Protein AF-A0A963ZCW8-F1 (afdb_monomer_lite)

Radius of gyration: 19.09 Å; chains: 1; bounding box: 56×30×52 Å

Sequence (94 aa):
MKKNLFYVIPIFSILLLSSCAAMFNGAVLPNQCKRCAVYNTMTSDTLEIFDGCGSENTRLEENAKISAFDYMKSTGNCNIDVYCKSWKKAPEEE

Structure (mmCIF, N/CA/C/O backbone):
data_AF-A0A963ZCW8-F1
#
_entry.id   AF-A0A963ZCW8-F1
#
loop_
_atom_site.group_PDB
_atom_site.id
_atom_site.type_symbol
_atom_site.label_atom_id
_atom_site.label_alt_id
_atom_site.label_comp_id
_atom_site.label_asym_id
_atom_site.label_entity_id
_atom_site.label_seq_id
_atom_site.pdbx_PDB_ins_code
_atom_site.Cartn_x
_atom_site.Cartn_y
_atom_site.Cartn_z
_atom_site.occupancy
_atom_site.B_iso_or_equiv
_atom_site.auth_seq_id
_atom_site.auth_comp_id
_atom_site.auth_asym_id
_atom_site.auth_atom_id
_atom_site.pdbx_PDB_model_num
ATOM 1 N N . MET A 1 1 ? -40.594 10.038 24.747 1.00 49.84 1 MET A N 1
ATOM 2 C CA . MET A 1 1 ? -39.695 9.435 23.731 1.00 49.84 1 MET A CA 1
ATOM 3 C C . MET A 1 1 ? -38.849 10.451 22.933 1.00 49.84 1 MET A C 1
ATOM 5 O O . MET A 1 1 ? -38.129 10.035 22.042 1.00 49.84 1 MET A O 1
ATOM 9 N N . LYS A 1 2 ? -38.851 11.764 23.245 1.00 54.69 2 LYS A N 1
ATOM 10 C CA . LYS A 1 2 ? -38.081 12.787 22.491 1.00 54.69 2 LYS A CA 1
ATOM 11 C C . LYS A 1 2 ? -36.593 12.918 22.876 1.00 54.69 2 LYS A C 1
ATOM 13 O O . LYS A 1 2 ? -35.821 13.460 22.098 1.00 54.69 2 LYS A O 1
ATOM 18 N N . LYS A 1 3 ? -36.180 12.418 24.050 1.00 56.56 3 LYS A N 1
ATOM 19 C CA . LYS A 1 3 ? -34.804 12.579 24.565 1.00 56.56 3 LYS A CA 1
ATOM 20 C C . LYS A 1 3 ? -33.760 11.755 23.797 1.00 56.56 3 LYS A C 1
ATOM 22 O O . LYS A 1 3 ? -32.625 12.193 23.693 1.00 56.56 3 LYS A O 1
ATOM 27 N N . ASN A 1 4 ? -34.153 10.633 23.188 1.00 55.00 4 ASN A N 1
ATOM 28 C CA . ASN A 1 4 ? -33.226 9.784 22.429 1.00 55.00 4 ASN A CA 1
ATOM 29 C C . ASN A 1 4 ? -32.919 10.361 21.037 1.00 55.00 4 ASN A C 1
ATOM 31 O O . ASN A 1 4 ? -31.828 10.155 20.528 1.00 55.00 4 ASN A O 1
ATOM 35 N N . LEU A 1 5 ? -33.835 11.139 20.446 1.00 55.16 5 LEU A N 1
ATOM 36 C CA . LEU A 1 5 ? -33.646 11.744 19.121 1.00 55.16 5 LEU A CA 1
ATOM 37 C C . LEU A 1 5 ? -32.572 12.848 19.129 1.00 55.16 5 LEU A C 1
ATOM 39 O O . LEU A 1 5 ? -31.881 13.044 18.134 1.00 55.16 5 LEU A O 1
ATOM 43 N N . PHE A 1 6 ? -32.390 13.530 20.265 1.00 60.06 6 PHE A N 1
ATOM 44 C CA . PHE A 1 6 ? -31.442 14.642 20.399 1.00 60.06 6 PHE A CA 1
ATOM 45 C C . PHE A 1 6 ? -29.970 14.191 20.387 1.00 60.06 6 PHE A C 1
ATOM 47 O O . PHE A 1 6 ? -29.104 14.959 19.987 1.00 60.06 6 PHE A O 1
ATOM 54 N N . TYR A 1 7 ? -29.686 12.940 20.772 1.00 63.12 7 TYR A N 1
ATOM 55 C CA . TYR A 1 7 ? -28.333 12.368 20.737 1.00 63.12 7 TYR A CA 1
ATOM 56 C C . TYR A 1 7 ? -28.002 11.679 19.408 1.00 63.12 7 TYR A C 1
ATOM 58 O O . TYR A 1 7 ? -26.837 11.606 19.032 1.00 63.12 7 TYR A O 1
ATOM 66 N N . VAL A 1 8 ? -29.008 11.212 18.663 1.00 66.81 8 VAL A N 1
ATOM 67 C CA . VAL A 1 8 ? -28.802 10.505 17.386 1.00 66.81 8 VAL A CA 1
ATOM 68 C C . VAL A 1 8 ? -28.327 11.460 16.288 1.00 66.81 8 VAL A C 1
ATOM 70 O O . VAL A 1 8 ? -27.449 11.107 15.508 1.00 66.81 8 VAL A O 1
ATOM 73 N N . ILE A 1 9 ? -28.850 12.688 16.261 1.00 69.62 9 ILE A N 1
ATOM 74 C CA . ILE A 1 9 ? -28.510 13.705 15.254 1.00 69.62 9 ILE A CA 1
ATOM 75 C C . ILE A 1 9 ? -27.017 14.093 15.278 1.00 69.62 9 ILE A C 1
ATOM 77 O O . ILE A 1 9 ? -26.383 14.009 14.227 1.00 69.62 9 ILE A O 1
ATOM 81 N N . PRO A 1 10 ? -26.402 14.471 16.419 1.00 70.75 10 PRO A N 1
ATOM 82 C CA . PRO A 1 10 ? -24.983 14.832 16.434 1.00 70.75 10 PRO A CA 1
ATOM 83 C C . PRO A 1 10 ? -24.066 13.640 16.126 1.00 70.75 10 PRO A C 1
ATOM 85 O O . PRO A 1 10 ? -23.056 13.815 15.451 1.00 70.75 10 PRO A O 1
ATOM 88 N N . ILE A 1 11 ? -24.431 12.426 16.553 1.00 71.31 11 ILE A N 1
ATOM 89 C CA . ILE A 1 11 ? -23.665 11.206 16.251 1.00 71.31 11 ILE A CA 1
ATOM 90 C C . ILE A 1 11 ? -23.688 10.911 14.744 1.00 71.31 11 ILE A C 1
ATOM 92 O O . ILE A 1 11 ? -22.653 10.594 14.159 1.00 71.31 11 ILE A O 1
ATOM 96 N N . PHE A 1 12 ? -24.845 11.069 14.098 1.00 69.81 12 PHE A N 1
ATOM 97 C CA . PHE A 1 12 ? -24.986 10.848 12.660 1.00 69.81 12 PHE A CA 1
ATOM 98 C C . PHE A 1 12 ? -24.208 11.882 11.832 1.00 69.81 12 PHE A C 1
ATOM 100 O O . PHE A 1 12 ? -23.545 11.525 10.861 1.00 69.81 12 PHE A O 1
ATOM 107 N N . SER A 1 13 ? -24.202 13.150 12.255 1.00 68.56 13 SER A N 1
ATOM 108 C CA . SER A 1 13 ? -23.431 14.207 11.588 1.00 68.56 13 SER A CA 1
ATOM 109 C C . SER A 1 13 ? -21.915 13.979 11.642 1.00 68.56 13 SER A C 1
ATOM 111 O O . SER A 1 13 ? -21.219 14.306 10.684 1.00 68.56 13 SER A O 1
ATOM 113 N N . ILE A 1 14 ? -21.390 13.388 12.723 1.00 68.81 14 ILE A N 1
ATOM 114 C CA . ILE A 1 14 ? -19.954 13.075 12.853 1.00 68.81 14 ILE A CA 1
ATOM 115 C C . ILE A 1 14 ? -19.545 11.938 11.904 1.00 68.81 14 ILE A C 1
ATOM 117 O O . ILE A 1 14 ? -18.463 11.983 11.320 1.00 68.81 14 ILE A O 1
ATOM 121 N N . LEU A 1 15 ? -20.416 10.945 11.694 1.00 65.31 15 LEU A N 1
ATOM 122 C CA . LEU A 1 15 ? -20.138 9.813 10.801 1.00 65.31 15 LEU A CA 1
ATOM 123 C C . LEU A 1 15 ? -19.965 10.245 9.334 1.00 65.31 15 LEU A C 1
ATOM 125 O O . LEU A 1 15 ? -19.121 9.692 8.626 1.00 65.31 15 LEU A O 1
ATOM 129 N N . LEU A 1 16 ? -20.694 11.276 8.897 1.00 64.94 16 LEU A N 1
ATOM 130 C CA . LEU A 1 16 ? -20.666 11.777 7.516 1.00 64.94 16 LEU A CA 1
ATOM 131 C C . LEU A 1 16 ? -19.365 12.512 7.140 1.00 64.94 16 LEU A C 1
ATOM 133 O O . LEU A 1 16 ? -19.045 12.616 5.958 1.00 64.94 16 LEU A O 1
ATOM 137 N N . LEU A 1 17 ? -18.575 12.977 8.113 1.00 63.69 17 LEU A N 1
ATOM 138 C CA . LEU A 1 17 ? -17.325 13.712 7.856 1.00 63.69 17 LEU A CA 1
ATOM 139 C C . LEU A 1 17 ? -16.132 12.802 7.511 1.00 63.69 17 LEU A C 1
ATOM 141 O O . LEU A 1 17 ? -15.102 13.281 7.042 1.00 63.69 17 LEU A O 1
ATOM 145 N N . SER A 1 18 ? -16.258 11.489 7.716 1.00 63.12 18 SER A N 1
ATOM 146 C CA . SER A 1 18 ? -15.172 10.520 7.496 1.00 63.12 18 SER A CA 1
ATOM 147 C C . SER A 1 18 ? -14.899 10.198 6.018 1.00 63.12 18 SER A C 1
ATOM 149 O O . SER A 1 18 ? -13.858 9.634 5.690 1.00 63.12 18 SER A O 1
ATOM 151 N N . SER A 1 19 ? -15.813 10.566 5.112 1.00 65.81 19 SER A N 1
ATOM 152 C CA . SER A 1 19 ? -15.799 10.134 3.701 1.00 65.81 19 SER A CA 1
ATOM 153 C C . SER A 1 19 ? -15.377 11.223 2.705 1.00 65.81 19 SER A C 1
ATOM 155 O O . SER A 1 19 ? -15.363 10.987 1.496 1.00 65.81 19 SER A O 1
ATOM 157 N N . CYS A 1 20 ? -15.007 12.417 3.182 1.00 73.69 20 CYS A N 1
ATOM 158 C CA . CYS A 1 20 ? -14.761 13.584 2.329 1.00 73.69 20 CYS A CA 1
ATOM 159 C C . CYS A 1 20 ? -13.660 13.358 1.281 1.00 73.69 20 CYS A C 1
ATOM 161 O O . CYS A 1 20 ? -13.790 13.828 0.155 1.00 73.69 20 CYS A O 1
ATOM 163 N N . ALA A 1 21 ? -12.600 12.617 1.618 1.00 73.25 21 ALA A N 1
ATOM 164 C CA . ALA A 1 21 ? -11.492 12.357 0.696 1.00 73.25 21 ALA A CA 1
ATOM 165 C C . ALA A 1 21 ? -11.912 11.474 -0.494 1.00 73.25 21 ALA A C 1
ATOM 167 O O . ALA A 1 21 ? -11.558 11.773 -1.633 1.00 73.25 21 ALA A O 1
ATOM 168 N N . ALA A 1 22 ? -12.725 10.442 -0.246 1.00 72.75 22 ALA A N 1
ATOM 169 C CA . ALA A 1 22 ? -13.233 9.562 -1.297 1.00 72.75 22 ALA A CA 1
ATOM 170 C C . ALA A 1 22 ? -14.185 10.307 -2.239 1.00 72.75 22 ALA A C 1
ATOM 172 O O . ALA A 1 22 ? -14.079 10.186 -3.459 1.00 72.75 22 ALA A O 1
ATOM 173 N N . MET A 1 23 ? -15.069 11.137 -1.676 1.00 72.69 23 MET A N 1
ATOM 174 C CA . MET A 1 23 ? -15.985 11.965 -2.462 1.00 72.69 23 MET A CA 1
ATOM 175 C C . MET A 1 23 ? -15.243 13.034 -3.273 1.00 72.69 23 MET A C 1
ATOM 177 O O . MET A 1 23 ? -15.535 13.217 -4.451 1.00 72.69 23 MET A O 1
ATOM 181 N N . PHE A 1 24 ? -14.260 13.714 -2.675 1.00 77.00 24 PHE A N 1
ATOM 182 C CA . PHE A 1 24 ? -13.455 14.725 -3.362 1.00 77.00 24 PHE A CA 1
ATOM 183 C C . PHE A 1 24 ? -12.657 14.118 -4.517 1.00 77.00 24 PHE A C 1
ATOM 185 O O . PHE A 1 24 ? -12.717 14.633 -5.630 1.00 77.00 24 PHE A O 1
ATOM 192 N N . ASN A 1 25 ? -11.961 13.001 -4.290 1.00 75.50 25 ASN A N 1
ATOM 193 C CA . ASN A 1 25 ? -11.195 12.354 -5.351 1.00 75.50 25 ASN A CA 1
ATOM 194 C C . ASN A 1 25 ? -12.104 11.791 -6.453 1.00 75.50 25 ASN A C 1
ATOM 196 O O . ASN A 1 25 ? -11.763 11.897 -7.625 1.00 75.50 25 ASN A O 1
ATOM 200 N N . GLY A 1 26 ? -13.279 11.260 -6.105 1.00 73.81 26 GLY A N 1
ATOM 201 C CA . GLY A 1 26 ? -14.268 10.806 -7.085 1.00 73.81 26 GLY A CA 1
ATOM 202 C C . GLY A 1 26 ? -14.868 11.936 -7.931 1.00 73.81 26 GLY A C 1
ATOM 203 O O . GLY A 1 26 ? -15.076 11.748 -9.124 1.00 73.81 26 GLY A O 1
ATOM 204 N N . ALA A 1 27 ? -15.123 13.111 -7.345 1.00 76.19 27 ALA A N 1
ATOM 205 C CA . ALA A 1 27 ? -15.796 14.217 -8.034 1.00 76.19 27 ALA A CA 1
ATOM 206 C C . ALA A 1 27 ? -14.835 15.189 -8.742 1.00 76.19 27 ALA A C 1
ATOM 208 O O . ALA A 1 27 ? -15.109 15.636 -9.852 1.00 76.19 27 ALA A O 1
ATOM 209 N N . VAL A 1 28 ? -13.721 15.543 -8.099 1.00 80.44 28 VAL A N 1
ATOM 210 C CA . VAL A 1 28 ? -12.791 16.584 -8.575 1.00 80.44 28 VAL A CA 1
ATOM 211 C C . VAL A 1 28 ? -11.645 15.985 -9.383 1.00 80.44 28 VAL A C 1
ATOM 213 O O . VAL A 1 28 ? -11.116 16.629 -10.288 1.00 80.44 28 VAL A O 1
ATOM 216 N N . LEU A 1 29 ? -11.252 14.750 -9.070 1.00 83.44 29 LEU A N 1
ATOM 217 C CA . LEU A 1 29 ? -10.071 14.098 -9.629 1.00 83.44 29 LEU A CA 1
ATOM 218 C C . LEU A 1 29 ? -10.357 12.654 -10.104 1.00 83.44 29 LEU A C 1
ATOM 220 O O . LEU A 1 29 ? -9.560 11.758 -9.814 1.00 83.44 29 LEU A O 1
ATOM 224 N N . PRO A 1 30 ? -11.445 12.397 -10.864 1.00 82.25 30 PRO A N 1
ATOM 225 C CA . PRO A 1 30 ? -11.880 11.037 -11.207 1.00 82.25 30 PRO A CA 1
ATOM 226 C C . PRO A 1 30 ? -10.832 10.240 -11.995 1.00 82.25 30 PRO A C 1
ATOM 228 O O . PRO A 1 30 ? -10.759 9.019 -11.888 1.00 82.25 30 PRO A O 1
ATOM 231 N N . ASN A 1 31 ? -9.985 10.926 -12.766 1.00 87.94 31 ASN A N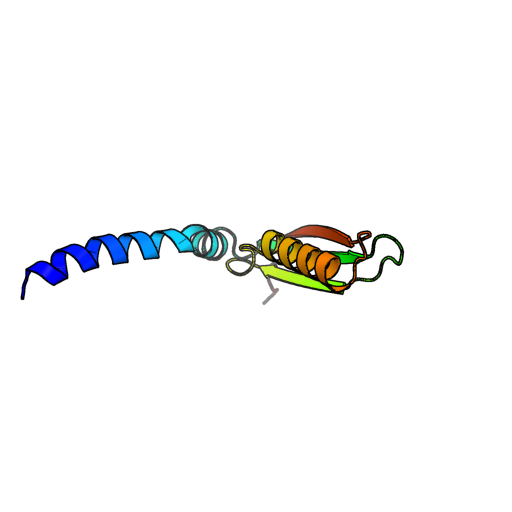 1
ATOM 232 C CA . ASN A 1 31 ? -8.930 10.310 -13.568 1.00 87.94 31 ASN A CA 1
ATOM 233 C C . ASN A 1 31 ? -7.565 10.246 -12.864 1.00 87.94 31 ASN A C 1
ATOM 235 O O . ASN A 1 31 ? -6.599 9.795 -13.480 1.00 87.94 31 ASN A O 1
ATOM 239 N N . GLN A 1 32 ? -7.445 10.707 -11.615 1.00 90.31 32 GLN A N 1
ATOM 240 C CA . GLN A 1 32 ? -6.210 10.552 -10.847 1.00 90.31 32 GLN A CA 1
ATOM 241 C C . GLN A 1 32 ? -6.122 9.134 -10.304 1.00 90.31 32 GLN A C 1
ATOM 243 O O . GLN A 1 32 ? -6.885 8.750 -9.416 1.00 90.31 32 GLN A O 1
ATOM 248 N N . CYS A 1 33 ? -5.150 8.388 -10.804 1.00 93.38 33 CYS A N 1
ATOM 249 C CA . CYS A 1 33 ? -4.873 7.023 -10.405 1.00 93.38 33 CYS A CA 1
ATOM 250 C C . CYS A 1 33 ? -3.631 6.957 -9.527 1.00 93.38 33 CYS A C 1
ATOM 252 O O . CYS A 1 33 ? -2.703 7.762 -9.660 1.00 93.38 33 CYS A O 1
ATOM 254 N N . LYS A 1 34 ? -3.602 5.961 -8.649 1.00 94.75 34 LYS A N 1
ATOM 255 C CA . LYS A 1 34 ? -2.436 5.615 -7.845 1.00 94.75 34 LYS A CA 1
ATOM 256 C C . LYS A 1 34 ? -2.296 4.102 -7.788 1.00 94.75 34 LYS A C 1
ATOM 258 O O . LYS A 1 34 ? -3.288 3.384 -7.756 1.00 94.75 34 LYS A O 1
ATOM 263 N N . ARG A 1 35 ? -1.049 3.643 -7.763 1.00 96.31 35 ARG A N 1
ATOM 264 C CA . ARG A 1 35 ? -0.657 2.254 -7.533 1.00 96.31 35 ARG A CA 1
ATOM 265 C C . ARG A 1 35 ? 0.445 2.231 -6.498 1.00 96.31 35 ARG A C 1
ATOM 267 O O . ARG A 1 35 ? 1.447 2.915 -6.684 1.00 96.31 35 ARG A O 1
ATOM 274 N N . CYS A 1 36 ? 0.262 1.448 -5.452 1.00 97.62 36 CYS A N 1
ATOM 275 C CA . CYS A 1 36 ? 1.232 1.200 -4.403 1.00 97.62 36 CYS A CA 1
ATOM 276 C C . CYS A 1 36 ? 1.569 -0.288 -4.393 1.00 97.62 36 CYS A C 1
ATOM 278 O O . CYS A 1 36 ? 0.675 -1.119 -4.278 1.00 97.62 36 CYS A O 1
ATOM 280 N N . ALA A 1 37 ? 2.843 -0.620 -4.553 1.00 97.88 37 ALA A N 1
ATOM 281 C CA . ALA A 1 37 ? 3.340 -1.985 -4.506 1.00 97.88 37 ALA A CA 1
ATOM 282 C C . ALA A 1 37 ? 4.123 -2.195 -3.210 1.00 97.88 37 ALA A C 1
ATOM 284 O O . ALA A 1 37 ? 5.003 -1.396 -2.888 1.00 97.88 37 ALA A O 1
ATOM 285 N N . VAL A 1 38 ? 3.806 -3.269 -2.497 1.00 97.75 38 VAL A N 1
ATOM 286 C CA . VAL A 1 38 ? 4.619 -3.812 -1.409 1.00 97.75 38 VAL A CA 1
ATOM 287 C C . VAL A 1 38 ? 5.591 -4.797 -2.038 1.00 97.75 38 VAL A C 1
ATOM 289 O O . VAL A 1 38 ? 5.166 -5.702 -2.758 1.00 97.75 38 VAL A O 1
ATOM 292 N N . TYR A 1 39 ? 6.887 -4.628 -1.809 1.00 97.50 39 TYR A N 1
ATOM 293 C CA . TYR A 1 39 ? 7.904 -5.454 -2.450 1.00 97.50 39 TYR A CA 1
ATOM 294 C C . TYR A 1 39 ? 9.048 -5.788 -1.498 1.00 97.50 39 TYR A C 1
ATOM 296 O O . TYR A 1 39 ? 9.331 -5.059 -0.546 1.00 97.50 39 TYR A O 1
ATOM 304 N N . ASN A 1 40 ? 9.699 -6.918 -1.757 1.00 96.38 40 ASN A N 1
ATOM 305 C CA . ASN A 1 40 ? 10.904 -7.324 -1.057 1.00 96.38 40 ASN A CA 1
ATOM 306 C C . ASN A 1 40 ? 12.117 -6.635 -1.696 1.00 96.38 40 ASN A C 1
ATOM 308 O O . ASN A 1 40 ? 12.401 -6.833 -2.876 1.00 96.38 40 ASN A O 1
ATOM 312 N N . THR A 1 41 ? 12.853 -5.841 -0.926 1.00 96.31 41 THR A N 1
ATOM 313 C CA . THR A 1 41 ? 13.989 -5.053 -1.418 1.00 96.31 41 THR A CA 1
ATOM 314 C C . THR A 1 41 ? 15.213 -5.903 -1.760 1.00 96.31 41 THR A C 1
ATOM 316 O O . THR A 1 41 ? 16.048 -5.464 -2.547 1.00 96.31 41 THR A O 1
ATOM 319 N N . MET A 1 42 ? 15.325 -7.125 -1.224 1.00 95.75 42 MET A N 1
ATOM 320 C CA . MET A 1 42 ? 16.422 -8.042 -1.552 1.00 95.75 42 MET A CA 1
ATOM 321 C C . MET A 1 42 ? 16.179 -8.816 -2.846 1.00 95.75 42 MET A C 1
ATOM 323 O O . MET A 1 42 ? 17.104 -8.983 -3.636 1.00 95.75 42 MET A O 1
ATOM 327 N N . THR A 1 43 ? 14.959 -9.317 -3.054 1.00 95.19 43 THR A N 1
ATOM 328 C CA . THR A 1 43 ? 14.635 -10.151 -4.226 1.00 95.19 43 THR A CA 1
ATOM 329 C C . THR A 1 43 ? 14.007 -9.363 -5.368 1.00 95.19 43 THR A C 1
ATOM 331 O O . THR A 1 43 ? 13.960 -9.852 -6.490 1.00 95.19 43 THR A O 1
ATOM 334 N N . SER A 1 44 ? 13.572 -8.125 -5.111 1.00 92.75 44 SER A N 1
ATOM 335 C CA . SER A 1 44 ? 12.726 -7.326 -6.010 1.00 92.75 44 SER A CA 1
ATOM 336 C C . SER A 1 44 ? 11.356 -7.957 -6.304 1.00 92.75 44 SER A C 1
ATOM 338 O O . SER A 1 44 ? 10.662 -7.518 -7.223 1.00 92.75 44 SER A O 1
ATOM 340 N N . ASP A 1 45 ? 10.935 -8.952 -5.517 1.00 95.50 45 ASP A N 1
ATOM 341 C CA . ASP A 1 45 ? 9.626 -9.584 -5.678 1.00 95.50 45 ASP A CA 1
ATOM 342 C C . ASP A 1 45 ? 8.520 -8.660 -5.181 1.00 95.50 45 ASP A C 1
ATOM 344 O O . ASP A 1 45 ? 8.572 -8.133 -4.068 1.00 95.50 45 ASP A O 1
ATOM 348 N N . THR A 1 46 ? 7.479 -8.501 -5.994 1.00 96.44 46 THR A N 1
ATOM 349 C CA . THR A 1 46 ? 6.261 -7.808 -5.573 1.00 96.44 46 THR A CA 1
ATOM 350 C C . THR A 1 46 ? 5.384 -8.767 -4.777 1.00 96.44 46 THR A C 1
ATOM 352 O O . THR A 1 46 ? 5.021 -9.830 -5.272 1.00 96.44 46 THR A O 1
ATOM 355 N N . LEU A 1 47 ? 5.039 -8.377 -3.554 1.00 95.38 47 LEU A N 1
ATOM 356 C CA . LEU A 1 47 ? 4.223 -9.164 -2.631 1.00 95.38 47 LEU A CA 1
ATOM 357 C C . LEU A 1 47 ? 2.739 -8.840 -2.784 1.00 95.38 47 LEU A C 1
ATOM 359 O O . LEU A 1 47 ? 1.908 -9.741 -2.837 1.00 95.38 47 LEU A O 1
ATOM 363 N N . GLU A 1 48 ? 2.411 -7.552 -2.880 1.00 96.81 48 GLU A N 1
ATOM 364 C CA . GLU A 1 48 ? 1.029 -7.092 -2.991 1.00 96.81 48 GLU A CA 1
ATOM 365 C C . GLU A 1 48 ? 0.954 -5.759 -3.735 1.00 96.81 48 GLU A C 1
ATOM 367 O O . GLU A 1 48 ? 1.892 -4.958 -3.713 1.00 96.81 48 GLU A O 1
ATOM 372 N N . ILE A 1 49 ? -0.164 -5.522 -4.422 1.00 97.44 49 ILE A N 1
ATOM 373 C CA . ILE A 1 49 ? -0.412 -4.306 -5.194 1.00 97.44 49 ILE A CA 1
ATOM 374 C C . ILE A 1 49 ? -1.777 -3.743 -4.812 1.00 97.44 49 ILE A C 1
ATOM 376 O O . ILE A 1 49 ? -2.777 -4.451 -4.832 1.00 97.44 49 ILE A O 1
ATOM 380 N N . PHE A 1 50 ? -1.798 -2.442 -4.545 1.00 96.44 50 PHE A N 1
ATOM 381 C CA . PHE A 1 50 ? -2.986 -1.646 -4.280 1.00 96.44 50 PHE A CA 1
ATOM 382 C C . PHE A 1 50 ? -3.111 -0.589 -5.368 1.00 96.44 50 PHE A C 1
ATOM 384 O O . PHE A 1 50 ? -2.266 0.305 -5.447 1.00 96.44 50 PHE A O 1
ATOM 391 N N . ASP A 1 51 ? -4.135 -0.662 -6.207 1.00 95.75 51 ASP A N 1
ATOM 392 C CA . ASP A 1 51 ? -4.398 0.327 -7.243 1.00 95.75 51 ASP A CA 1
ATOM 393 C C . ASP A 1 51 ? -5.852 0.797 -7.267 1.00 95.75 51 ASP A C 1
ATOM 395 O O . ASP A 1 51 ? -6.756 0.162 -6.733 1.00 95.75 51 ASP A O 1
ATOM 399 N N . GLY A 1 52 ? -6.048 1.990 -7.821 1.00 92.50 52 GLY A N 1
ATOM 400 C CA . GLY A 1 52 ? -7.359 2.613 -7.915 1.00 92.50 52 GLY A CA 1
ATOM 401 C C . GLY A 1 52 ? -7.284 4.020 -8.494 1.00 92.50 52 GLY A C 1
ATOM 402 O O . GLY A 1 52 ? -6.238 4.681 -8.456 1.00 92.50 52 GLY A O 1
ATOM 403 N N . CYS A 1 53 ? -8.410 4.487 -9.028 1.00 91.38 53 CYS A N 1
ATOM 404 C CA . CYS A 1 53 ? -8.574 5.829 -9.585 1.00 91.38 53 CYS A CA 1
ATOM 405 C C . CYS A 1 53 ? -9.756 6.553 -8.931 1.00 91.38 53 CYS A C 1
ATOM 407 O O . CYS A 1 53 ? -10.668 5.922 -8.396 1.00 91.38 53 CYS A O 1
ATOM 409 N N . GLY A 1 54 ? -9.748 7.887 -8.956 1.00 88.62 54 GLY A N 1
ATOM 410 C CA . GLY A 1 54 ? -10.849 8.684 -8.413 1.00 88.62 54 GLY A CA 1
ATOM 411 C C . GLY A 1 54 ? -11.122 8.342 -6.946 1.00 88.62 54 GLY A C 1
ATOM 412 O O . GLY A 1 54 ? -10.218 8.414 -6.115 1.00 88.62 54 GLY A O 1
ATOM 413 N N . SER A 1 55 ? -12.344 7.921 -6.612 1.00 85.38 55 SER A N 1
ATOM 414 C CA . SER A 1 55 ? -12.712 7.551 -5.237 1.00 85.38 55 SER A CA 1
ATOM 415 C C . SER A 1 55 ? -11.883 6.395 -4.667 1.00 85.38 55 SER A C 1
ATOM 417 O O . SER A 1 55 ? -11.623 6.373 -3.463 1.00 85.38 55 SER A O 1
ATOM 419 N N . GLU A 1 56 ? -11.426 5.470 -5.513 1.00 86.25 56 GLU A N 1
ATOM 420 C CA . GLU A 1 56 ? -10.601 4.321 -5.114 1.00 86.25 56 GLU A CA 1
ATOM 421 C C . GLU A 1 56 ? -9.149 4.722 -4.817 1.00 86.25 56 GLU A C 1
ATOM 423 O O . GLU A 1 56 ? -8.449 4.023 -4.091 1.00 86.25 56 GLU A O 1
ATOM 428 N N . ASN A 1 57 ? -8.702 5.900 -5.270 1.00 86.38 57 ASN A N 1
ATOM 429 C CA . ASN A 1 57 ? -7.406 6.496 -4.917 1.00 86.38 57 ASN A CA 1
ATOM 430 C C . ASN A 1 57 ? -7.404 7.092 -3.490 1.00 86.38 57 ASN A C 1
ATOM 432 O O . ASN A 1 57 ? -6.800 8.127 -3.204 1.00 86.38 57 ASN A O 1
ATOM 436 N N . THR A 1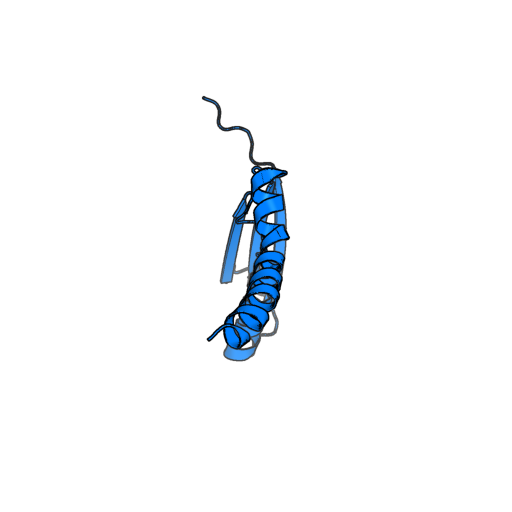 58 ? -8.106 6.453 -2.559 1.00 84.25 58 THR A N 1
ATOM 437 C CA . THR A 1 58 ? -8.202 6.891 -1.166 1.00 84.25 58 THR A CA 1
ATOM 438 C C . THR A 1 58 ? -7.588 5.814 -0.281 1.00 84.25 58 THR A C 1
ATOM 440 O O . THR A 1 58 ? -7.948 4.648 -0.375 1.00 84.25 58 THR A O 1
ATOM 443 N N . ARG A 1 59 ? -6.637 6.197 0.580 1.00 89.62 59 ARG A N 1
ATOM 444 C CA . ARG A 1 59 ? -5.937 5.303 1.530 1.00 89.62 59 ARG A CA 1
ATOM 445 C C . ARG A 1 59 ? -5.116 4.152 0.918 1.00 89.62 59 ARG A C 1
ATOM 447 O O . ARG A 1 59 ? -4.580 3.357 1.676 1.00 89.62 59 ARG A O 1
ATOM 454 N N . LEU A 1 60 ? -4.911 4.089 -0.403 1.00 93.81 60 LEU A N 1
ATOM 455 C CA . LEU A 1 60 ? -4.102 3.027 -1.039 1.00 93.81 60 LEU A CA 1
ATOM 456 C C . LEU A 1 60 ? -2.684 2.900 -0.453 1.00 93.81 60 LEU A C 1
ATOM 458 O O . LEU A 1 60 ? -2.215 1.800 -0.191 1.00 93.81 60 LEU A O 1
ATOM 462 N N . GLU A 1 61 ? -2.012 4.024 -0.198 1.00 94.56 61 GLU A N 1
ATOM 463 C CA . GLU A 1 61 ? -0.672 4.028 0.407 1.00 94.56 61 GLU A CA 1
ATOM 464 C C . GLU A 1 61 ? -0.688 3.595 1.879 1.00 94.56 61 GLU A C 1
ATOM 466 O O . GLU A 1 61 ? 0.222 2.912 2.337 1.00 94.56 61 GLU A O 1
ATOM 471 N N . GLU A 1 62 ? -1.723 3.982 2.623 1.00 95.31 62 GLU A N 1
ATOM 472 C CA . GLU A 1 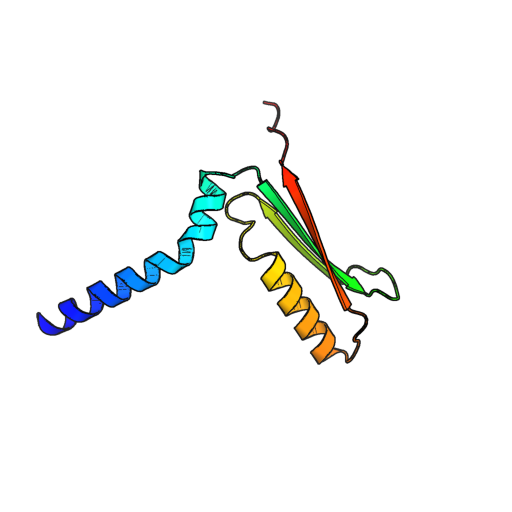62 ? -1.895 3.577 4.018 1.00 95.31 62 GLU A CA 1
ATOM 473 C C . GLU A 1 62 ? -2.125 2.064 4.108 1.00 95.31 62 GLU A C 1
ATOM 475 O O . GLU A 1 62 ? -1.446 1.387 4.875 1.00 95.31 62 GLU A O 1
ATOM 480 N N . ASN A 1 63 ? -3.000 1.526 3.257 1.00 96.50 63 ASN A N 1
ATOM 481 C CA . ASN A 1 63 ? -3.267 0.093 3.165 1.00 96.50 63 ASN A CA 1
ATOM 482 C C . ASN A 1 63 ? -2.007 -0.690 2.769 1.00 96.50 63 ASN A C 1
ATOM 484 O O . ASN A 1 63 ? -1.706 -1.708 3.387 1.00 96.50 63 ASN A O 1
ATOM 488 N N . ALA A 1 64 ? -1.221 -0.178 1.815 1.00 97.00 64 ALA A N 1
ATOM 489 C CA . ALA A 1 64 ? 0.051 -0.787 1.435 1.00 97.00 64 ALA A CA 1
ATOM 490 C C . ALA A 1 64 ? 1.064 -0.805 2.593 1.00 97.00 64 ALA A C 1
ATOM 492 O O . ALA A 1 64 ? 1.739 -1.808 2.806 1.00 97.00 64 ALA A O 1
ATOM 493 N N . LYS A 1 65 ? 1.146 0.269 3.390 1.00 97.44 65 LYS A N 1
ATOM 494 C CA . LYS A 1 65 ? 2.007 0.315 4.587 1.00 97.44 65 LYS A CA 1
ATOM 495 C C . LYS A 1 65 ? 1.546 -0.650 5.679 1.00 97.44 65 LYS A C 1
ATOM 497 O O . LYS A 1 65 ? 2.391 -1.260 6.329 1.00 97.44 65 LYS A O 1
ATOM 502 N N . ILE A 1 66 ? 0.234 -0.800 5.872 1.00 97.62 66 ILE A N 1
ATOM 503 C CA . ILE A 1 66 ? -0.331 -1.780 6.811 1.00 97.62 66 ILE A CA 1
ATOM 504 C C . ILE A 1 66 ? 0.024 -3.200 6.360 1.00 97.62 66 ILE A C 1
ATOM 506 O O . ILE A 1 66 ? 0.577 -3.955 7.153 1.00 97.62 66 ILE A O 1
ATOM 510 N N . SER A 1 67 ? -0.187 -3.528 5.082 1.00 97.25 67 SER A N 1
ATOM 511 C CA . SER A 1 67 ? 0.193 -4.831 4.517 1.00 97.25 67 SER A CA 1
ATOM 512 C C . SER A 1 67 ? 1.693 -5.111 4.666 1.00 97.25 67 SER A C 1
ATOM 514 O O . SER A 1 67 ? 2.082 -6.172 5.156 1.00 97.25 67 SER A O 1
ATOM 516 N N . ALA A 1 68 ? 2.551 -4.134 4.351 1.00 97.19 68 ALA A N 1
ATOM 517 C CA . ALA A 1 68 ? 3.992 -4.256 4.557 1.00 97.19 68 ALA A CA 1
ATOM 518 C C . ALA A 1 68 ? 4.333 -4.564 6.024 1.00 97.19 68 ALA A C 1
ATOM 520 O O . ALA A 1 68 ? 5.131 -5.458 6.303 1.00 97.19 68 ALA A O 1
ATOM 521 N N . PHE A 1 69 ? 3.707 -3.858 6.971 1.00 97.25 69 PHE A N 1
ATOM 522 C CA . PHE A 1 69 ? 3.898 -4.099 8.400 1.00 97.25 69 PHE A CA 1
ATOM 523 C C . PHE A 1 69 ? 3.434 -5.492 8.836 1.00 97.25 69 PHE A C 1
ATOM 525 O O . PHE A 1 69 ? 4.165 -6.184 9.549 1.00 97.25 69 PHE A O 1
ATOM 532 N N . ASP A 1 70 ? 2.264 -5.933 8.383 1.00 97.44 70 ASP A N 1
ATOM 533 C CA . ASP A 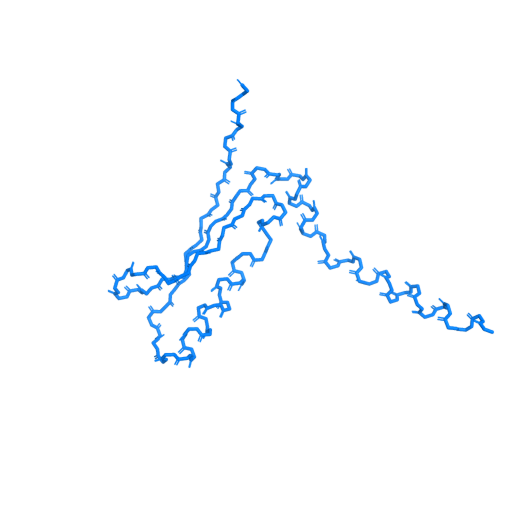1 70 ? 1.735 -7.258 8.699 1.00 97.44 70 ASP A CA 1
ATOM 534 C C . ASP A 1 70 ? 2.608 -8.375 8.107 1.00 97.44 70 ASP A C 1
ATOM 536 O O . ASP A 1 70 ? 2.854 -9.395 8.763 1.00 97.44 70 ASP A O 1
ATOM 540 N N . TYR A 1 71 ? 3.174 -8.165 6.915 1.00 96.19 71 TYR A N 1
ATOM 541 C CA . TYR A 1 71 ? 4.150 -9.075 6.320 1.00 96.19 71 TYR A CA 1
ATOM 542 C C . TYR A 1 71 ? 5.444 -9.142 7.142 1.00 96.19 71 TYR A C 1
ATOM 544 O O . TYR A 1 71 ? 5.916 -10.234 7.473 1.00 96.19 71 TYR A O 1
ATOM 552 N N . MET A 1 72 ? 6.006 -7.989 7.523 1.00 96.31 72 MET A N 1
ATOM 553 C CA . MET A 1 72 ? 7.207 -7.922 8.367 1.00 96.31 72 MET A CA 1
ATOM 554 C C . MET A 1 72 ? 6.981 -8.639 9.702 1.00 96.31 72 MET A C 1
ATOM 556 O O . MET A 1 72 ? 7.813 -9.432 10.140 1.00 96.31 72 MET A O 1
ATOM 560 N N . LYS A 1 73 ? 5.823 -8.415 10.328 1.00 97.12 73 LYS A N 1
ATOM 561 C CA . LYS A 1 73 ? 5.447 -9.035 11.601 1.00 97.12 73 LYS A CA 1
ATOM 562 C C . LYS A 1 73 ? 5.250 -10.549 11.493 1.00 97.12 73 LYS A C 1
ATOM 564 O O . LYS A 1 73 ? 5.628 -11.267 12.414 1.00 97.12 73 LYS A O 1
ATOM 569 N N . SER A 1 74 ? 4.636 -11.032 10.414 1.00 96.06 74 SER A N 1
ATOM 570 C CA . SER A 1 74 ? 4.319 -12.458 10.238 1.00 96.06 74 SER A CA 1
ATOM 571 C C . SER A 1 74 ? 5.517 -13.301 9.800 1.00 96.06 74 SER A C 1
ATOM 573 O O . SER A 1 74 ? 5.609 -14.466 10.181 1.00 96.06 74 SER A O 1
ATOM 575 N N . THR A 1 75 ? 6.446 -12.723 9.035 1.00 94.50 75 THR A N 1
ATOM 576 C CA . THR A 1 75 ? 7.601 -13.447 8.476 1.00 94.50 75 THR A CA 1
ATOM 577 C C . THR A 1 75 ? 8.924 -13.148 9.181 1.00 94.50 75 THR A C 1
ATOM 579 O O . THR A 1 75 ? 9.877 -13.908 9.032 1.00 94.50 75 THR A O 1
ATOM 582 N N . GLY A 1 76 ? 9.017 -12.040 9.923 1.00 94.62 76 GLY A N 1
ATOM 583 C CA . GLY A 1 76 ? 10.275 -11.530 10.477 1.00 94.62 76 GLY A CA 1
ATOM 584 C C . GLY A 1 76 ? 11.219 -10.923 9.431 1.00 94.62 76 GLY A C 1
ATOM 585 O O . GLY A 1 76 ? 12.330 -10.521 9.773 1.00 94.62 76 GLY A O 1
ATOM 586 N N . ASN A 1 77 ? 10.811 -10.852 8.160 1.00 92.94 77 ASN A N 1
ATOM 587 C CA . ASN A 1 77 ? 11.608 -10.249 7.100 1.00 92.94 77 ASN A CA 1
ATOM 588 C C . ASN A 1 77 ? 11.429 -8.725 7.109 1.00 92.94 77 ASN A C 1
ATOM 590 O O . ASN A 1 77 ? 10.357 -8.242 6.768 1.00 92.94 77 ASN A O 1
ATOM 594 N N . CYS A 1 78 ? 12.483 -7.978 7.444 1.00 94.50 78 CYS A N 1
ATOM 595 C CA . CYS A 1 78 ? 12.479 -6.508 7.448 1.00 94.50 78 CYS A CA 1
ATOM 596 C C . CYS A 1 78 ? 12.874 -5.877 6.102 1.00 94.50 78 CYS A C 1
ATOM 598 O O . CYS A 1 78 ? 12.957 -4.657 6.002 1.00 94.50 78 CYS A O 1
ATOM 600 N N . ASN A 1 79 ? 13.135 -6.678 5.066 1.00 96.75 79 ASN A N 1
ATOM 601 C CA . ASN A 1 79 ? 13.506 -6.190 3.735 1.00 96.75 79 ASN A CA 1
ATOM 602 C C . ASN A 1 79 ? 12.266 -5.876 2.892 1.00 96.75 79 ASN A C 1
ATOM 604 O O . ASN A 1 79 ? 12.180 -6.296 1.744 1.00 96.75 79 ASN A O 1
ATOM 608 N N . ILE A 1 80 ? 11.273 -5.211 3.479 1.00 97.56 80 ILE A N 1
ATOM 609 C CA . ILE A 1 80 ? 9.995 -4.901 2.835 1.00 97.56 80 ILE A CA 1
ATOM 610 C C . ILE A 1 80 ? 9.871 -3.393 2.698 1.00 97.56 80 ILE A C 1
ATOM 612 O O . ILE A 1 80 ? 10.086 -2.666 3.665 1.00 97.56 80 ILE A O 1
ATOM 616 N N . ASP A 1 81 ? 9.498 -2.933 1.510 1.00 97.00 81 ASP A N 1
ATOM 617 C CA . ASP A 1 81 ? 9.279 -1.518 1.235 1.00 97.00 81 ASP A CA 1
ATOM 618 C C . ASP A 1 81 ? 8.015 -1.301 0.390 1.00 97.00 81 ASP A C 1
ATOM 620 O O . ASP A 1 81 ? 7.460 -2.233 -0.203 1.00 97.00 81 ASP A O 1
ATOM 624 N N . VAL A 1 82 ? 7.531 -0.059 0.375 1.00 97.50 82 VAL A N 1
ATOM 625 C CA . VAL A 1 82 ? 6.323 0.362 -0.335 1.00 97.50 82 VAL A CA 1
ATOM 626 C C . VAL A 1 82 ? 6.676 1.422 -1.366 1.00 97.50 82 VAL A C 1
ATOM 628 O O . VAL A 1 82 ? 7.094 2.527 -1.028 1.00 97.50 82 VAL A O 1
ATOM 631 N N . TYR A 1 83 ? 6.419 1.123 -2.638 1.00 96.88 83 TYR A N 1
ATOM 632 C CA . TYR A 1 83 ? 6.590 2.074 -3.731 1.00 96.88 83 TYR A CA 1
ATOM 633 C C . TYR A 1 83 ? 5.240 2.491 -4.309 1.00 96.88 83 TYR A C 1
ATOM 635 O O . TYR A 1 83 ? 4.488 1.655 -4.808 1.00 96.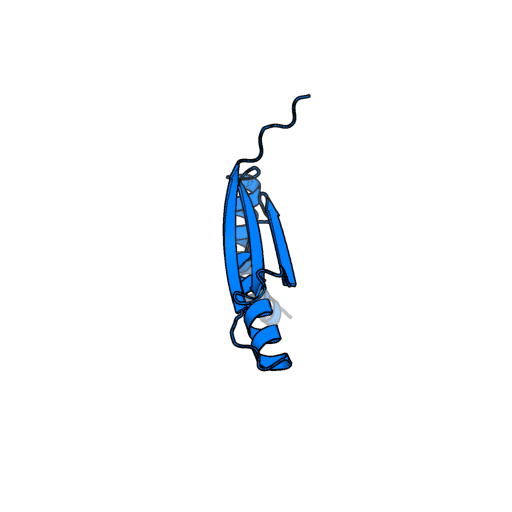88 83 TYR A O 1
ATOM 643 N N . CYS A 1 84 ? 4.951 3.794 -4.293 1.00 96.50 84 CYS A N 1
ATOM 644 C CA . CYS A 1 84 ? 3.726 4.354 -4.854 1.00 96.50 84 CYS A CA 1
ATOM 645 C C . CYS A 1 84 ? 4.007 5.242 -6.068 1.00 96.50 84 CYS A C 1
ATOM 647 O O . CYS A 1 84 ? 4.854 6.133 -6.031 1.00 96.50 84 CYS A O 1
ATOM 649 N N . LYS A 1 85 ? 3.211 5.068 -7.123 1.00 96.06 85 LYS A N 1
ATOM 650 C CA . LYS A 1 85 ? 3.195 5.924 -8.310 1.00 96.06 85 LYS A CA 1
ATOM 651 C C . LYS A 1 85 ? 1.789 6.463 -8.531 1.00 96.06 85 LYS A C 1
ATOM 653 O O . LYS A 1 85 ? 0.821 5.719 -8.421 1.00 96.06 85 LYS A O 1
ATOM 658 N N . SER A 1 86 ? 1.688 7.746 -8.874 1.00 93.69 86 SER A N 1
ATOM 659 C CA . SER A 1 86 ? 0.426 8.385 -9.272 1.00 93.69 86 SER A CA 1
ATOM 660 C C . SER A 1 86 ? 0.505 8.860 -10.721 1.00 93.69 86 SER A C 1
ATOM 662 O O . SER A 1 86 ? 1.571 9.276 -11.177 1.00 93.69 86 SER A O 1
ATOM 664 N N . TRP A 1 87 ? -0.600 8.778 -11.457 1.00 93.94 87 TRP A N 1
ATOM 665 C CA . TRP A 1 87 ? -0.694 9.230 -12.848 1.00 93.94 87 TRP A CA 1
ATOM 666 C C . TRP A 1 87 ? -2.131 9.629 -13.194 1.00 93.94 87 TRP A C 1
ATOM 668 O O . TRP A 1 87 ? -3.075 9.238 -12.512 1.00 93.94 87 TRP A O 1
ATOM 678 N N . LYS A 1 88 ? -2.307 10.393 -14.275 1.00 92.00 88 LYS A N 1
ATOM 679 C CA . LYS A 1 88 ? -3.634 10.665 -14.842 1.00 92.00 88 LYS A CA 1
ATOM 680 C C . LYS A 1 88 ? -3.974 9.588 -15.870 1.00 92.00 88 LYS A C 1
ATOM 682 O O . LYS A 1 88 ? -3.174 9.364 -16.778 1.00 92.00 88 LYS A O 1
ATOM 687 N N . LYS A 1 89 ? -5.135 8.938 -15.754 1.00 87.06 89 LYS A N 1
ATOM 688 C CA . LYS A 1 89 ? -5.669 8.072 -16.816 1.00 87.06 89 LYS A CA 1
ATOM 689 C C . LYS A 1 89 ? -6.004 8.942 -18.030 1.00 87.06 89 LYS A C 1
ATOM 691 O O . LYS A 1 89 ? -6.598 10.014 -17.871 1.00 87.06 89 LYS A O 1
ATOM 696 N N . ALA A 1 90 ? -5.588 8.503 -19.216 1.00 81.44 90 ALA A N 1
ATOM 697 C CA . ALA A 1 90 ? -6.030 9.122 -20.459 1.00 81.44 90 ALA A CA 1
ATOM 698 C C . ALA A 1 90 ? -7.563 9.001 -20.568 1.00 81.44 90 ALA A C 1
ATOM 700 O O . ALA A 1 90 ? -8.116 8.028 -20.042 1.00 81.44 90 ALA A O 1
ATOM 701 N N . PRO A 1 91 ? -8.255 9.974 -21.185 1.00 73.56 91 PRO A N 1
ATOM 702 C CA . PRO A 1 91 ? -9.659 9.785 -21.531 1.00 73.56 91 PRO A CA 1
ATOM 703 C 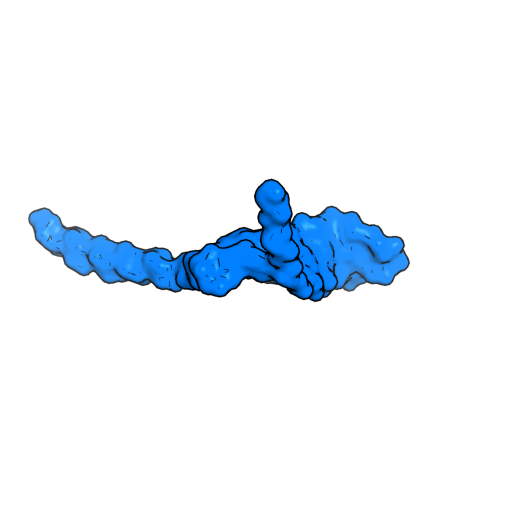C . PRO A 1 91 ? -9.785 8.512 -22.378 1.00 73.56 91 PRO A C 1
ATOM 705 O O . PRO A 1 91 ? -8.937 8.260 -23.232 1.00 73.56 91 PRO A O 1
ATOM 708 N N . GLU A 1 92 ? -10.788 7.683 -22.089 1.00 70.94 92 GLU A N 1
ATOM 709 C CA . GLU A 1 92 ? -11.124 6.568 -22.975 1.00 70.94 92 GLU A CA 1
ATOM 710 C C . GLU A 1 92 ? -11.604 7.190 -24.292 1.00 70.94 92 GLU A C 1
ATOM 712 O O . GLU A 1 92 ? -12.496 8.037 -24.280 1.00 70.94 92 GLU A O 1
ATOM 717 N N . GLU A 1 93 ? -10.920 6.878 -25.394 1.00 58.50 93 GLU A N 1
ATOM 718 C CA . GLU A 1 93 ? -11.347 7.291 -26.731 1.00 58.50 93 GLU A CA 1
ATOM 719 C C . GLU A 1 93 ? -12.681 6.585 -27.026 1.00 58.50 93 GLU A C 1
ATOM 721 O O . GLU A 1 93 ? -12.758 5.362 -26.896 1.00 58.50 93 GLU A O 1
ATOM 726 N N . GLU A 1 94 ? -13.727 7.365 -27.326 1.00 50.62 94 GLU A N 1
ATOM 727 C CA . GLU A 1 94 ? -15.051 6.862 -27.735 1.00 50.62 94 GLU A CA 1
ATOM 728 C C . GLU A 1 94 ? -14.999 6.097 -29.065 1.00 50.62 94 GLU A C 1
ATOM 730 O O . GLU A 1 94 ? -14.295 6.559 -29.996 1.00 50.62 94 GLU A O 1
#

Secondary structure (DSSP, 8-state):
--TTHHHHHHHHHHHGGGGHHHHHHHHH-TTEEEEEEEEETTT--EEEEEEEEGGGSSSHHHHHHHHHHHHHHHH----EEEEEEEEEPPPPP-

pLDDT: mean 84.63, std 14.18, range [49.84, 97.88]

Foldseek 3Di:
DVPVVVVVVVVVVVVVVPQVQLVCQQPVPQQKKKKKFKAQQVVRHTDDIQIDGRSSNPCSQVVSVVVQVVCCVVPVRPRIDMDMDIDGDDPDDD